Protein AF-A0AAN7NXA0-F1 (afdb_monomer_lite)

Secondary structure (DSSP, 8-state):
-B-TTT--B--SS-EEE-TTT--EEEGGGB---SSS-----BHHHHHHHHHHHHHHHHHHHHHHHHHHHHHHHHHHSPPPPTT-EEEEEPPSTT--TT--SEEEEE----STT--------

Foldseek 3Di:
DAAPQPRHDPPDPAWDQQPPPRGIHHPVQWDDDDDDDDGTHGVVVVVVVVVVVVVVVVVVVVVVVVVVVVVVCPVPDDDDDQQDKDKDADDPVRDDPPDDRIAIAGRHDDDPPDDGDRDGD

pLDDT: mean 79.16, std 14.38, range [38.31, 97.38]

Radius of gyration: 30.5 Å; chains: 1; bounding box: 65×33×73 Å

Organism: NCBI:txid1421715

Structure (mmCIF, N/CA/C/O backbone):
data_AF-A0AAN7NXA0-F1
#
_entry.id   AF-A0AAN7NXA0-F1
#
loop_
_atom_site.group_PDB
_atom_site.id
_atom_site.type_symbol
_atom_site.label_atom_id
_atom_site.label_alt_id
_atom_site.label_comp_id
_atom_site.label_asym_id
_atom_site.label_entity_id
_atom_site.label_seq_id
_atom_site.pdbx_PDB_ins_code
_atom_site.Cartn_x
_atom_site.Cartn_y
_atom_site.Cartn_z
_atom_site.occupancy
_atom_site.B_iso_or_equiv
_atom_site.auth_seq_id
_atom_site.auth_comp_id
_atom_site.auth_asym_id
_atom_site.auth_atom_id
_atom_site.pdbx_PDB_model_num
ATOM 1 N N . MET A 1 1 ? 17.727 -9.911 -35.225 1.00 72.75 1 MET A N 1
ATOM 2 C CA . MET A 1 1 ? 17.960 -9.173 -33.964 1.00 72.75 1 MET A CA 1
ATOM 3 C C . MET A 1 1 ? 16.629 -8.542 -33.560 1.00 72.75 1 MET A C 1
ATOM 5 O O . MET A 1 1 ? 15.888 -8.188 -34.471 1.00 72.75 1 MET A O 1
ATOM 9 N N . TYR A 1 2 ? 16.278 -8.491 -32.272 1.00 82.44 2 TYR A N 1
ATOM 10 C CA . TYR A 1 2 ? 14.979 -7.980 -31.791 1.00 82.44 2 TYR A CA 1
ATOM 11 C C . TYR A 1 2 ? 15.182 -6.747 -30.908 1.00 82.44 2 TYR A C 1
ATOM 13 O O . TYR A 1 2 ? 16.177 -6.684 -30.186 1.00 82.44 2 TYR A O 1
ATOM 21 N N . CYS A 1 3 ? 14.252 -5.795 -30.961 1.00 84.06 3 CYS A N 1
ATOM 22 C CA . CYS A 1 3 ? 14.276 -4.593 -30.131 1.00 84.06 3 CYS A CA 1
ATOM 23 C C . CYS A 1 3 ? 13.825 -4.914 -28.698 1.00 84.06 3 CYS A C 1
ATOM 25 O O . CYS A 1 3 ? 12.778 -5.525 -28.489 1.00 84.06 3 CYS A O 1
ATOM 27 N N . CYS A 1 4 ? 14.575 -4.472 -27.684 1.00 82.62 4 CYS A N 1
ATOM 28 C CA . CYS A 1 4 ? 14.264 -4.801 -26.286 1.00 82.62 4 CYS A CA 1
ATOM 29 C C . CYS A 1 4 ? 13.027 -4.083 -25.716 1.00 82.62 4 CYS A C 1
ATOM 31 O O . CYS A 1 4 ? 12.588 -4.412 -24.618 1.00 82.62 4 CYS A O 1
ATOM 33 N N . ALA A 1 5 ? 12.514 -3.061 -26.403 1.00 81.88 5 ALA A N 1
ATOM 34 C CA . ALA A 1 5 ? 11.400 -2.246 -25.928 1.00 81.88 5 ALA A CA 1
ATOM 35 C C . ALA A 1 5 ? 10.048 -2.700 -26.500 1.00 81.88 5 ALA A C 1
ATOM 37 O O . ALA A 1 5 ? 9.076 -2.769 -25.752 1.00 81.88 5 ALA A O 1
ATOM 38 N N . CYS A 1 6 ? 9.988 -3.035 -27.793 1.00 84.12 6 CYS A N 1
ATOM 39 C CA . CYS A 1 6 ? 8.768 -3.502 -28.466 1.00 84.12 6 CYS A CA 1
ATOM 40 C C . CYS A 1 6 ? 8.751 -5.013 -28.747 1.00 84.12 6 CYS A C 1
ATOM 42 O O . CYS A 1 6 ? 7.697 -5.557 -29.041 1.00 84.12 6 CYS A O 1
ATOM 44 N N . SER A 1 7 ? 9.880 -5.716 -28.593 1.00 83.88 7 SER A N 1
ATOM 45 C CA . SER A 1 7 ? 10.034 -7.142 -28.940 1.00 83.88 7 SER A CA 1
ATOM 46 C C . SER A 1 7 ? 9.836 -7.472 -30.427 1.00 83.88 7 SER A C 1
ATOM 48 O O . SER A 1 7 ? 9.737 -8.647 -30.783 1.00 83.88 7 SER A O 1
ATOM 50 N N . ASP A 1 8 ? 9.847 -6.467 -31.305 1.00 84.44 8 ASP A N 1
ATOM 51 C CA . ASP A 1 8 ? 9.740 -6.650 -32.752 1.00 84.44 8 ASP A CA 1
ATOM 52 C C . ASP A 1 8 ? 11.096 -6.960 -33.399 1.00 84.44 8 ASP A C 1
ATOM 54 O O . ASP A 1 8 ? 12.168 -6.682 -32.842 1.00 84.44 8 ASP A O 1
ATOM 58 N N . LYS A 1 9 ? 11.062 -7.582 -34.587 1.00 83.06 9 LYS A N 1
ATOM 59 C CA . LYS A 1 9 ? 12.271 -7.784 -35.398 1.00 83.06 9 LYS A CA 1
ATOM 60 C C . LYS A 1 9 ? 12.795 -6.422 -35.840 1.00 83.06 9 LYS A C 1
AT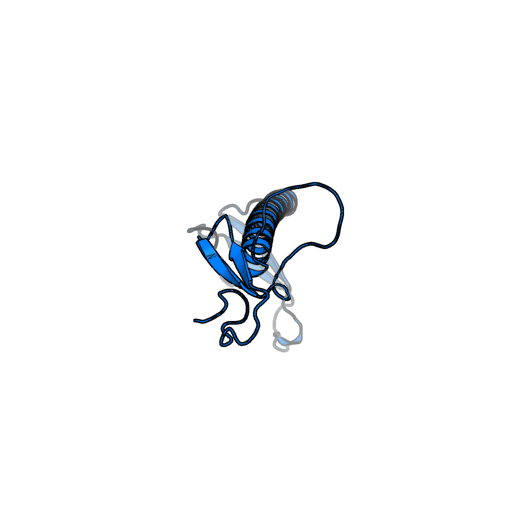OM 62 O O . LYS A 1 9 ? 12.055 -5.638 -36.415 1.00 83.06 9 LYS A O 1
ATOM 67 N N . ILE A 1 10 ? 14.091 -6.200 -35.652 1.00 77.81 10 ILE A N 1
ATOM 68 C CA . ILE A 1 10 ? 14.778 -5.011 -36.155 1.00 77.81 10 ILE A CA 1
ATOM 69 C C . ILE A 1 10 ? 14.819 -5.109 -37.684 1.00 77.81 10 ILE A C 1
ATOM 71 O O . ILE A 1 10 ? 15.537 -5.953 -38.228 1.00 77.81 10 ILE A O 1
ATOM 75 N N . THR A 1 11 ? 14.010 -4.291 -38.357 1.00 70.81 11 THR A N 1
ATOM 76 C CA . THR A 1 11 ? 13.913 -4.223 -39.825 1.00 70.81 11 THR A CA 1
ATOM 77 C C . THR A 1 11 ? 14.610 -3.000 -40.416 1.00 70.81 11 THR A C 1
ATOM 79 O O . THR A 1 11 ? 15.018 -3.058 -41.572 1.00 70.81 11 THR A O 1
ATOM 82 N N . ASP A 1 12 ? 14.797 -1.933 -39.629 1.00 60.91 12 ASP A N 1
ATOM 83 C CA . ASP A 1 12 ? 15.276 -0.631 -40.102 1.00 60.91 12 ASP A CA 1
ATOM 84 C C . ASP A 1 12 ? 16.667 -0.262 -39.565 1.00 60.91 12 ASP A C 1
ATOM 86 O O . ASP A 1 12 ? 17.037 -0.562 -38.433 1.00 60.91 12 ASP A O 1
ATOM 90 N N . THR A 1 13 ? 17.432 0.477 -40.372 1.00 67.69 13 THR A N 1
ATOM 91 C CA . THR A 1 13 ? 18.814 0.934 -40.116 1.00 67.69 13 THR A CA 1
ATOM 92 C C . THR A 1 13 ? 18.959 1.928 -38.952 1.00 67.69 13 THR A C 1
ATOM 94 O O . THR A 1 13 ? 20.068 2.368 -38.653 1.00 67.69 13 THR A O 1
ATOM 97 N N . SER A 1 14 ? 17.864 2.314 -38.290 1.00 75.31 14 SER A N 1
ATOM 98 C CA . SER A 1 14 ? 17.847 3.328 -37.228 1.00 75.31 14 SER A CA 1
ATOM 99 C C . SER A 1 14 ? 17.691 2.700 -35.840 1.00 75.31 14 SER A C 1
ATOM 101 O O . SER A 1 14 ? 16.681 2.851 -35.156 1.00 75.31 14 SER A O 1
ATOM 103 N N . THR A 1 15 ? 18.735 2.000 -35.399 1.00 82.25 15 THR A N 1
ATOM 104 C CA . THR A 1 15 ? 18.832 1.440 -34.042 1.00 82.25 15 THR A CA 1
ATOM 105 C C . THR A 1 15 ? 19.859 2.177 -33.195 1.00 82.25 15 THR A C 1
ATOM 107 O O . THR A 1 15 ? 20.835 2.721 -33.711 1.00 82.25 15 THR A O 1
ATOM 110 N N . PHE A 1 16 ? 19.691 2.140 -31.879 1.00 85.00 16 PHE A N 1
ATOM 111 C CA . PHE A 1 16 ? 20.712 2.541 -30.918 1.00 85.00 16 PHE A CA 1
ATOM 112 C C . PHE A 1 16 ? 20.872 1.480 -29.827 1.00 85.00 16 PHE A C 1
ATOM 114 O O . PHE A 1 16 ? 19.999 0.641 -29.611 1.00 85.00 16 PHE A O 1
ATOM 121 N N . THR A 1 17 ? 21.999 1.515 -29.127 1.00 85.50 17 THR A N 1
ATOM 122 C CA . THR A 1 17 ? 22.242 0.690 -27.943 1.00 85.50 17 THR A CA 1
ATOM 123 C C . THR A 1 17 ? 21.881 1.476 -26.696 1.00 85.50 17 THR A C 1
ATOM 125 O O . THR A 1 17 ? 22.374 2.587 -26.505 1.00 85.50 17 THR A O 1
ATOM 128 N N . CYS A 1 18 ? 21.026 0.912 -25.847 1.00 84.69 18 CYS A N 1
ATOM 129 C CA . CYS A 1 18 ? 20.732 1.504 -24.549 1.00 84.69 18 CYS A CA 1
ATOM 130 C C . CYS A 1 18 ? 21.973 1.434 -23.653 1.00 84.69 18 CYS A C 1
ATOM 132 O O . CYS A 1 18 ? 22.490 0.345 -23.421 1.00 84.69 18 CYS A O 1
ATOM 134 N N . GLU A 1 19 ? 22.400 2.562 -23.093 1.00 84.88 19 GLU A N 1
ATOM 135 C CA . GLU A 1 19 ? 23.605 2.645 -22.248 1.00 84.88 19 GLU A CA 1
ATOM 136 C C . GLU A 1 19 ? 23.469 1.943 -20.888 1.00 84.88 19 GLU A C 1
ATOM 138 O O . GLU A 1 19 ? 24.454 1.755 -20.182 1.00 84.88 19 GLU A O 1
ATOM 143 N N . ILE A 1 20 ? 22.250 1.550 -20.505 1.00 84.12 20 ILE A N 1
ATOM 144 C CA . ILE A 1 20 ? 21.981 0.955 -19.190 1.00 84.12 20 ILE A CA 1
ATOM 145 C C . ILE A 1 20 ? 21.764 -0.553 -19.281 1.00 84.12 20 ILE A C 1
ATOM 147 O O . ILE A 1 20 ? 22.304 -1.307 -18.475 1.00 84.12 20 ILE A O 1
ATOM 151 N N . CYS A 1 21 ? 20.965 -1.011 -20.247 1.00 85.06 21 CYS A N 1
ATOM 152 C CA . CYS A 1 21 ? 20.697 -2.439 -20.421 1.00 85.06 21 CYS A CA 1
ATOM 153 C C . CYS A 1 21 ? 21.544 -3.095 -21.520 1.00 85.06 21 CYS A C 1
ATOM 155 O O . CYS A 1 21 ? 21.379 -4.288 -21.756 1.00 85.06 21 CYS A O 1
ATOM 157 N N . ASN A 1 22 ? 22.420 -2.339 -22.199 1.00 86.69 22 ASN A N 1
ATOM 158 C CA . ASN A 1 22 ? 23.253 -2.785 -23.325 1.00 86.69 22 ASN A CA 1
ATOM 159 C C . ASN A 1 22 ? 22.482 -3.498 -24.450 1.00 86.69 22 ASN A C 1
ATOM 161 O O . ASN A 1 22 ? 23.064 -4.222 -25.257 1.00 86.69 22 ASN A O 1
ATOM 165 N N . ALA A 1 23 ? 21.168 -3.295 -24.520 1.00 84.75 23 ALA A N 1
ATOM 166 C CA . ALA A 1 23 ? 20.310 -3.925 -25.505 1.00 84.75 23 ALA A CA 1
ATOM 167 C C . ALA A 1 23 ? 20.113 -3.019 -26.723 1.00 84.75 23 ALA A C 1
ATOM 169 O O . ALA A 1 23 ? 20.170 -1.789 -26.621 1.00 84.75 23 ALA A O 1
ATOM 170 N N . THR A 1 24 ? 19.864 -3.636 -27.874 1.00 86.62 24 THR A N 1
ATOM 171 C CA . THR A 1 24 ? 19.508 -2.935 -29.106 1.00 86.62 24 THR A CA 1
ATOM 172 C C . THR A 1 24 ? 18.053 -2.479 -29.072 1.00 86.62 24 THR A C 1
ATOM 174 O O . THR A 1 24 ? 17.147 -3.218 -28.679 1.00 86.62 24 THR A O 1
ATOM 177 N N . VAL A 1 25 ? 17.846 -1.226 -29.466 1.00 86.19 25 VAL A N 1
ATOM 178 C CA . VAL A 1 25 ? 16.569 -0.520 -29.387 1.00 86.19 25 VAL A CA 1
ATOM 179 C C . VAL A 1 25 ? 16.335 0.212 -30.698 1.00 86.19 25 VAL A C 1
ATOM 181 O O . VAL A 1 25 ? 17.241 0.866 -31.218 1.00 86.19 25 VAL A O 1
ATOM 184 N N . ASP A 1 26 ? 15.113 0.156 -31.206 1.00 86.12 26 ASP A N 1
ATOM 185 C CA . ASP A 1 26 ? 14.716 0.975 -32.346 1.00 86.12 26 ASP A CA 1
ATOM 186 C C . ASP A 1 26 ? 14.611 2.449 -31.943 1.00 86.12 26 ASP A C 1
ATOM 188 O O . ASP A 1 26 ? 14.184 2.781 -30.834 1.00 86.12 26 ASP A O 1
ATOM 192 N N . LEU A 1 27 ? 14.953 3.365 -32.853 1.00 79.94 27 LEU A N 1
ATOM 193 C CA . LEU A 1 27 ? 14.926 4.804 -32.576 1.00 79.94 27 LEU A CA 1
ATOM 194 C C . LEU A 1 27 ? 13.527 5.302 -32.168 1.00 79.94 27 LEU A C 1
ATOM 196 O O . LEU A 1 27 ? 13.418 6.173 -31.307 1.00 79.94 27 LEU A O 1
ATOM 200 N N . HIS A 1 28 ? 12.459 4.708 -32.715 1.00 81.75 28 HIS A N 1
ATOM 201 C CA . HIS A 1 28 ? 11.072 5.025 -32.346 1.00 81.75 28 HIS A CA 1
ATOM 202 C C . HIS A 1 28 ? 10.709 4.584 -30.912 1.00 81.75 28 HIS A C 1
ATOM 204 O O . HIS A 1 28 ? 9.768 5.107 -30.321 1.00 81.75 28 HIS A O 1
ATOM 210 N N . CYS A 1 29 ? 11.472 3.652 -30.334 1.00 80.06 29 CYS A N 1
ATOM 211 C CA . CYS A 1 29 ? 11.363 3.207 -28.945 1.00 80.06 29 CYS A CA 1
ATOM 212 C C . CYS A 1 29 ? 12.253 4.022 -27.982 1.00 80.06 29 CYS A C 1
ATOM 214 O O . CYS A 1 29 ? 12.401 3.667 -26.806 1.00 80.06 29 CYS A O 1
ATOM 216 N N . SER A 1 30 ? 12.857 5.114 -28.462 1.00 76.62 30 SER A N 1
ATOM 217 C CA . SER A 1 30 ? 13.585 6.066 -27.627 1.00 76.62 30 SER A CA 1
ATOM 218 C C . SER A 1 30 ? 12.628 6.875 -26.755 1.00 76.62 30 SER A C 1
ATOM 220 O O . SER A 1 30 ? 11.642 7.441 -27.226 1.00 76.62 30 SER A O 1
ATOM 222 N N . SER A 1 31 ? 12.945 6.983 -25.469 1.00 67.31 31 SER A N 1
ATOM 223 C CA . SER A 1 31 ? 12.248 7.889 -24.557 1.00 67.31 31 SER A CA 1
ATOM 224 C C . SER A 1 31 ? 13.003 9.217 -24.441 1.00 67.31 31 SER A C 1
ATOM 226 O O . SER A 1 31 ? 13.786 9.390 -23.512 1.00 67.31 31 SER A O 1
ATOM 228 N N . GLY A 1 32 ? 12.760 10.162 -25.361 1.00 57.34 32 GLY A N 1
ATOM 229 C CA . GLY A 1 32 ? 13.215 11.552 -25.207 1.00 57.34 32 GLY A CA 1
ATOM 230 C C . GLY A 1 32 ? 13.172 12.411 -26.476 1.00 57.34 32 GLY A C 1
ATOM 231 O O . GLY A 1 32 ? 13.954 12.201 -27.397 1.00 57.34 32 GLY A O 1
ATOM 232 N N . SER A 1 33 ? 12.313 13.436 -26.479 1.00 50.00 33 SER A N 1
ATOM 233 C CA . SER A 1 33 ? 12.409 14.608 -27.356 1.00 50.00 33 SER A CA 1
ATOM 234 C C . SER A 1 33 ? 12.926 15.813 -26.559 1.00 50.00 33 SER A C 1
ATOM 236 O O . SER A 1 33 ? 12.265 16.258 -25.625 1.00 50.00 33 SER A O 1
ATOM 238 N N . SER A 1 34 ? 14.066 16.348 -27.000 1.00 50.03 34 SER A N 1
ATOM 239 C CA . SER A 1 34 ? 14.574 17.715 -26.800 1.00 50.03 34 SER A CA 1
ATOM 240 C C . SER A 1 34 ? 15.028 18.187 -25.403 1.00 50.03 34 SER A C 1
ATOM 242 O O . SER A 1 34 ? 14.274 18.259 -24.440 1.00 50.03 34 SER A O 1
ATOM 244 N N . SER A 1 35 ? 16.260 18.718 -25.419 1.00 49.94 35 SER A N 1
ATOM 245 C CA . SER A 1 35 ? 16.951 19.607 -24.466 1.00 49.94 35 SER A CA 1
ATOM 246 C C . SER A 1 35 ? 17.765 18.974 -23.312 1.00 49.94 35 SER A C 1
ATOM 248 O O . SER A 1 35 ? 17.292 18.832 -22.191 1.00 49.94 35 SER A O 1
ATOM 250 N N . LYS A 1 36 ? 19.068 18.784 -23.610 1.00 50.06 36 LYS A N 1
ATOM 251 C CA . LYS A 1 36 ? 20.247 18.502 -22.743 1.00 50.06 36 LYS A CA 1
ATOM 252 C C . LYS A 1 36 ? 20.617 17.011 -22.530 1.00 50.06 36 LYS A C 1
ATOM 254 O O . LYS A 1 36 ? 19.738 16.163 -22.596 1.00 50.06 36 LYS A O 1
ATOM 259 N N . PRO A 1 37 ? 21.929 16.688 -22.438 1.00 51.78 37 PRO A N 1
ATOM 260 C CA . PRO A 1 37 ? 22.556 15.751 -23.378 1.00 51.78 37 PRO A CA 1
ATOM 261 C C . PRO A 1 37 ? 22.828 14.328 -22.845 1.00 51.78 37 PRO A C 1
ATOM 263 O O . PRO A 1 37 ? 22.906 14.087 -21.647 1.00 51.78 37 PRO A O 1
ATOM 266 N N . GLU A 1 38 ? 23.054 13.440 -23.819 1.00 59.34 38 GLU A N 1
ATOM 267 C CA . GLU A 1 38 ? 24.071 12.369 -23.852 1.00 59.34 38 GLU A CA 1
ATOM 268 C C . GLU A 1 38 ? 23.801 10.938 -23.384 1.00 59.34 38 GLU A C 1
ATOM 270 O O . GLU A 1 38 ? 24.590 10.095 -23.786 1.00 59.34 38 GLU A O 1
ATOM 275 N N . VAL A 1 39 ? 22.698 10.598 -22.707 1.00 68.06 39 VAL A N 1
ATOM 276 C CA . VAL A 1 39 ? 22.424 9.178 -22.377 1.00 68.06 39 VAL A CA 1
ATOM 277 C C . VAL A 1 39 ? 21.240 8.643 -23.178 1.00 68.06 39 VAL A C 1
ATOM 279 O O . VAL A 1 39 ? 20.087 9.018 -22.941 1.00 68.06 39 VAL A O 1
ATOM 282 N N . ARG A 1 40 ? 21.500 7.737 -24.127 1.00 76.88 40 ARG A N 1
ATOM 283 C CA . ARG A 1 40 ? 20.440 7.049 -24.879 1.00 76.88 40 ARG A CA 1
ATOM 284 C C . ARG A 1 40 ? 19.883 5.884 -24.061 1.00 76.88 40 ARG A C 1
ATOM 286 O O . ARG A 1 40 ? 20.500 4.828 -23.941 1.00 76.88 40 ARG A O 1
ATOM 293 N N . VAL A 1 41 ? 18.677 6.062 -23.523 1.00 82.06 41 VAL A N 1
ATOM 294 C CA . VAL A 1 41 ? 17.993 5.072 -22.676 1.00 82.06 41 VAL A CA 1
ATOM 295 C C . VAL A 1 41 ? 16.706 4.580 -23.338 1.00 82.06 41 VAL A C 1
ATOM 297 O O . VAL A 1 41 ? 15.941 5.368 -23.897 1.00 82.06 41 VAL A O 1
ATOM 300 N N . CYS A 1 42 ? 16.438 3.275 -23.252 1.00 85.00 42 CYS A N 1
ATOM 301 C CA . CYS A 1 42 ? 15.214 2.680 -23.785 1.00 85.00 42 CYS A CA 1
ATOM 302 C C . CYS A 1 42 ? 13.963 3.065 -22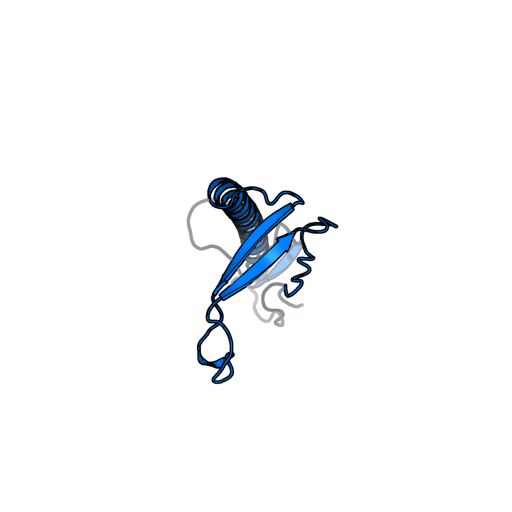.974 1.00 85.00 42 CYS A C 1
ATOM 304 O O . CYS A 1 42 ? 14.008 3.231 -21.749 1.00 85.00 42 CYS A O 1
ATOM 306 N N . SER A 1 43 ? 12.815 3.131 -23.654 1.00 84.75 43 SER A N 1
ATOM 307 C CA . SER A 1 43 ? 11.507 3.391 -23.032 1.00 84.75 43 SER A CA 1
ATOM 308 C C . SER A 1 43 ? 11.128 2.371 -21.953 1.00 84.75 43 SER A C 1
ATOM 310 O O . SER A 1 43 ? 10.471 2.715 -20.968 1.00 84.75 43 SER A O 1
ATOM 312 N N . PHE A 1 44 ? 11.580 1.124 -22.096 1.00 84.69 44 PHE A N 1
ATOM 313 C CA . PHE A 1 44 ? 11.348 0.067 -21.117 1.00 84.69 44 PHE A CA 1
ATOM 314 C C . PHE A 1 44 ? 11.974 0.404 -19.757 1.00 84.69 44 PHE A C 1
ATOM 316 O O . PHE A 1 44 ? 11.282 0.415 -18.740 1.00 84.69 44 PHE A O 1
ATOM 323 N N . TYR A 1 45 ? 13.258 0.772 -19.741 1.00 84.69 45 TYR A N 1
ATOM 324 C CA . TYR A 1 45 ? 13.971 1.109 -18.508 1.00 84.69 45 TYR A CA 1
ATOM 325 C C . TYR A 1 45 ? 13.408 2.370 -17.842 1.00 84.69 45 TYR A C 1
ATOM 327 O O . TYR A 1 45 ? 13.242 2.424 -16.620 1.00 84.69 45 TYR A O 1
ATOM 335 N N . THR A 1 46 ? 13.059 3.392 -18.631 1.00 85.81 46 THR A N 1
ATOM 336 C CA . THR A 1 46 ? 12.451 4.611 -18.075 1.00 85.81 46 THR A CA 1
ATOM 337 C C . THR A 1 46 ? 11.085 4.329 -17.453 1.00 85.81 46 THR A C 1
ATOM 339 O O . THR A 1 46 ? 10.778 4.844 -16.374 1.00 85.81 46 THR A O 1
ATOM 342 N N . THR A 1 47 ? 10.284 3.470 -18.083 1.00 87.62 47 THR A N 1
ATOM 343 C CA . THR A 1 47 ? 8.982 3.036 -17.562 1.00 87.62 47 THR A CA 1
ATOM 344 C C . THR A 1 47 ? 9.139 2.210 -16.290 1.00 87.62 47 THR A C 1
ATOM 346 O O . THR A 1 47 ? 8.466 2.481 -15.295 1.00 87.62 47 THR A O 1
ATOM 349 N N . GLU A 1 48 ? 10.066 1.253 -16.272 1.00 87.94 48 GLU A N 1
ATOM 350 C CA . GLU A 1 48 ? 10.338 0.417 -15.102 1.00 87.94 48 GLU A CA 1
ATOM 351 C C . GLU A 1 48 ? 10.736 1.261 -13.882 1.00 87.94 48 GLU A C 1
ATOM 353 O O . GLU A 1 48 ? 10.216 1.060 -12.780 1.00 87.94 48 GLU A O 1
ATOM 358 N N . ASN A 1 49 ? 11.596 2.263 -14.075 1.00 89.38 49 ASN A N 1
ATOM 359 C CA . ASN A 1 49 ? 11.996 3.168 -13.001 1.00 89.38 49 ASN A CA 1
ATOM 360 C C . ASN A 1 49 ? 10.850 4.051 -12.504 1.00 89.38 49 ASN A C 1
ATOM 362 O O . ASN A 1 49 ? 10.703 4.220 -11.292 1.00 89.38 49 ASN A O 1
ATOM 366 N N . LYS A 1 50 ? 9.999 4.561 -13.403 1.00 92.25 50 LYS A N 1
ATOM 367 C CA . LYS A 1 50 ? 8.777 5.280 -13.005 1.00 92.25 50 LYS A CA 1
ATOM 368 C C . LYS A 1 50 ? 7.870 4.389 -12.155 1.00 92.25 50 LYS A C 1
ATOM 370 O O . LYS A 1 50 ? 7.405 4.817 -11.103 1.00 92.25 50 LYS A O 1
ATOM 375 N N . ILE A 1 51 ? 7.678 3.130 -12.555 1.00 94.44 51 ILE A N 1
ATOM 376 C CA . ILE A 1 51 ? 6.880 2.159 -11.795 1.00 94.44 51 ILE A CA 1
ATOM 377 C C . ILE A 1 51 ? 7.499 1.906 -10.415 1.00 94.44 51 ILE A C 1
ATOM 379 O O . ILE A 1 51 ? 6.783 1.915 -9.413 1.00 94.44 51 ILE A O 1
ATOM 383 N N . LYS A 1 52 ? 8.817 1.690 -10.334 1.00 95.69 52 LYS A N 1
ATOM 384 C CA . LYS A 1 52 ? 9.525 1.482 -9.059 1.00 95.69 52 LYS A CA 1
ATOM 385 C C . LYS A 1 52 ? 9.357 2.679 -8.121 1.00 95.69 52 LYS A C 1
ATOM 387 O O . LYS A 1 52 ? 9.023 2.483 -6.951 1.00 95.69 52 LYS A O 1
ATOM 392 N N . TYR A 1 53 ? 9.521 3.894 -8.637 1.00 95.75 53 TYR A N 1
ATOM 393 C CA . TYR A 1 53 ? 9.335 5.128 -7.877 1.00 95.75 53 TYR A CA 1
ATOM 394 C C . TYR A 1 53 ? 7.901 5.263 -7.341 1.00 95.75 53 TYR A C 1
ATOM 396 O O . TYR A 1 53 ? 7.698 5.430 -6.136 1.00 95.75 53 TYR A O 1
ATOM 404 N N . GLU A 1 54 ? 6.892 5.104 -8.202 1.00 96.69 54 GLU A N 1
ATOM 405 C CA . GLU A 1 54 ? 5.488 5.217 -7.792 1.00 96.69 54 GLU A CA 1
ATOM 406 C C . GLU A 1 54 ? 5.073 4.112 -6.809 1.00 96.69 54 GLU A C 1
ATOM 408 O O . GLU A 1 54 ? 4.321 4.368 -5.867 1.00 96.69 54 GLU A O 1
ATOM 413 N N . ARG A 1 55 ? 5.616 2.893 -6.941 1.00 97.06 55 ARG A N 1
ATOM 414 C CA . ARG A 1 55 ? 5.408 1.812 -5.961 1.00 97.06 55 ARG A CA 1
ATOM 415 C C . ARG A 1 55 ? 5.946 2.184 -4.579 1.00 97.06 55 ARG A C 1
ATOM 417 O O . ARG A 1 55 ? 5.236 2.003 -3.589 1.00 97.06 55 ARG A O 1
ATOM 424 N N . GLN A 1 56 ? 7.162 2.729 -4.495 1.00 97.06 56 GLN A N 1
ATOM 425 C CA . GLN A 1 56 ? 7.745 3.172 -3.220 1.00 97.06 56 GLN A CA 1
ATOM 426 C C . GLN A 1 56 ? 6.933 4.310 -2.591 1.00 97.06 56 GLN A C 1
ATOM 428 O O . GLN A 1 56 ? 6.621 4.277 -1.396 1.00 97.06 56 GLN A O 1
ATOM 433 N N . LYS A 1 57 ? 6.525 5.285 -3.407 1.00 97.19 57 LYS A N 1
ATOM 434 C CA . LYS A 1 57 ? 5.681 6.401 -2.977 1.00 97.19 57 LYS A CA 1
ATOM 435 C C . LYS A 1 57 ? 4.329 5.913 -2.454 1.00 97.19 57 LYS A C 1
ATOM 437 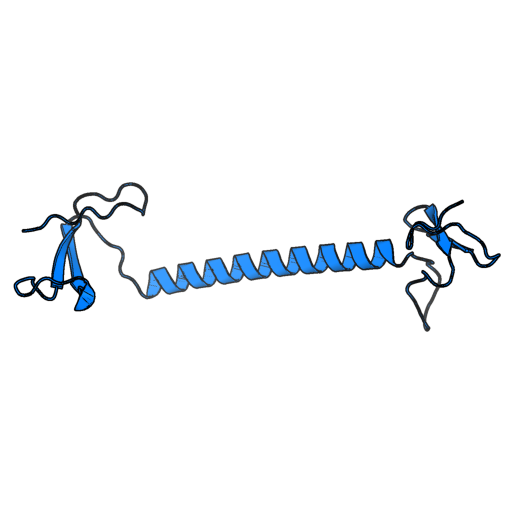O O . LYS A 1 57 ? 3.945 6.273 -1.341 1.00 97.19 57 LYS A O 1
ATOM 442 N N . SER A 1 58 ? 3.657 5.029 -3.191 1.00 96.56 58 SER A N 1
ATOM 443 C CA . SER A 1 58 ? 2.389 4.416 -2.781 1.00 96.56 58 SER A CA 1
ATOM 444 C C . SER A 1 58 ? 2.519 3.651 -1.462 1.00 96.56 58 SER A C 1
ATOM 446 O O . SER A 1 58 ? 1.721 3.869 -0.549 1.00 96.56 58 SER A O 1
ATOM 448 N N . TYR A 1 59 ? 3.567 2.836 -1.303 1.00 97.38 59 TYR A N 1
ATOM 449 C CA . TYR A 1 59 ? 3.835 2.117 -0.055 1.00 97.38 59 TYR A CA 1
ATOM 450 C C . TYR A 1 59 ? 3.979 3.069 1.141 1.00 97.38 59 TYR A C 1
ATOM 452 O O . TYR A 1 59 ? 3.336 2.879 2.178 1.00 97.38 59 TYR A O 1
ATOM 460 N N . SER A 1 60 ? 4.771 4.135 0.991 1.00 96.56 60 SER A N 1
ATOM 461 C CA . SER A 1 60 ? 4.941 5.138 2.048 1.00 96.56 60 SER A CA 1
ATOM 462 C C . SER A 1 60 ? 3.620 5.842 2.401 1.00 96.56 60 SER A C 1
ATOM 464 O O . SER A 1 60 ? 3.309 6.026 3.579 1.00 96.56 60 SER A O 1
ATOM 466 N N . GLY A 1 61 ? 2.797 6.156 1.394 1.00 97.06 61 GLY A N 1
ATOM 467 C CA . GLY A 1 61 ? 1.478 6.759 1.572 1.00 97.06 61 GLY A CA 1
ATOM 468 C C . GLY A 1 61 ? 0.522 5.851 2.340 1.00 97.06 61 GLY A C 1
ATOM 469 O O . GLY A 1 61 ? -0.088 6.285 3.316 1.00 97.06 61 GLY A O 1
ATOM 470 N N . GLN A 1 62 ? 0.444 4.573 1.965 1.00 96.12 62 GLN A N 1
ATOM 471 C CA . GLN A 1 62 ? -0.388 3.580 2.650 1.00 96.12 62 GLN A CA 1
ATOM 472 C C . GLN A 1 62 ? 0.043 3.382 4.107 1.00 96.12 62 GLN A C 1
ATOM 474 O O . GLN A 1 62 ? -0.802 3.374 5.005 1.00 96.12 62 GLN A O 1
ATOM 479 N N . LYS A 1 63 ? 1.356 3.303 4.368 1.00 96.88 63 LYS A N 1
ATOM 480 C CA . LYS A 1 63 ? 1.902 3.207 5.729 1.00 96.88 63 LYS A CA 1
ATOM 481 C C . LYS A 1 63 ? 1.497 4.413 6.582 1.00 96.88 63 LYS A C 1
ATOM 483 O O . LYS A 1 63 ? 1.043 4.245 7.714 1.00 96.88 63 LYS A O 1
ATOM 488 N N . ASN A 1 64 ? 1.604 5.619 6.029 1.00 95.44 64 ASN A N 1
ATOM 489 C CA . ASN A 1 64 ? 1.215 6.849 6.716 1.00 95.44 64 ASN A CA 1
ATOM 490 C C . ASN A 1 64 ? -0.295 6.912 6.982 1.00 95.44 64 ASN A C 1
ATOM 492 O O . ASN A 1 64 ? -0.708 7.279 8.082 1.00 95.44 64 ASN A O 1
ATOM 496 N N . SER A 1 65 ? -1.123 6.522 6.013 1.00 94.56 65 SER A N 1
ATOM 497 C CA . SER A 1 65 ? -2.579 6.461 6.179 1.00 94.56 65 SER A CA 1
ATOM 498 C C . SER A 1 65 ? -2.988 5.449 7.251 1.00 94.56 65 SER A C 1
ATOM 500 O O . SER A 1 65 ? -3.779 5.785 8.128 1.00 94.56 65 SER A O 1
ATOM 502 N N . SER A 1 66 ? -2.390 4.254 7.259 1.00 93.31 66 SER A N 1
ATOM 503 C CA . SER A 1 66 ? -2.620 3.235 8.295 1.00 93.31 66 SER A CA 1
ATOM 504 C C . SER A 1 66 ? -2.256 3.737 9.699 1.00 93.31 66 SER A C 1
ATOM 506 O O . SER A 1 66 ? -3.023 3.572 10.655 1.00 93.31 66 SER A O 1
ATOM 508 N N . LYS A 1 67 ? -1.129 4.452 9.821 1.00 94.12 67 LYS A N 1
ATOM 509 C CA . LYS A 1 67 ? -0.736 5.094 11.080 1.00 94.12 67 LYS A CA 1
ATOM 510 C C . LYS A 1 67 ? -1.783 6.116 11.536 1.00 94.12 67 LYS A C 1
ATOM 512 O O . LYS A 1 67 ? -2.245 6.044 12.672 1.00 94.12 67 LYS A O 1
ATOM 517 N N . LYS A 1 68 ? -2.226 7.004 10.637 1.00 93.56 68 LYS A N 1
ATOM 518 C CA . LYS A 1 68 ? -3.271 8.003 10.927 1.00 93.56 68 LYS A CA 1
ATOM 519 C C . LYS A 1 68 ? -4.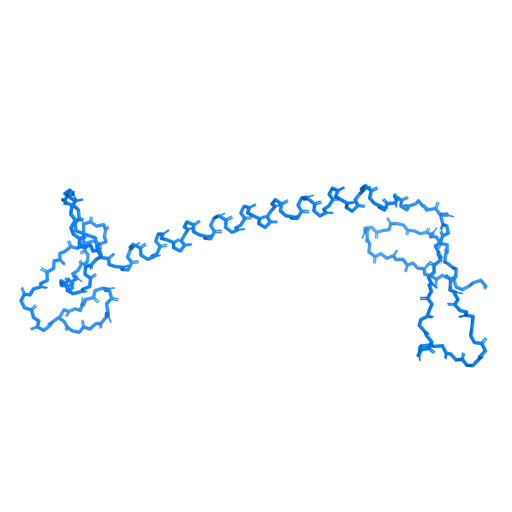597 7.360 11.334 1.00 93.56 68 LYS A C 1
ATOM 521 O O . LYS A 1 68 ? -5.255 7.858 12.247 1.00 93.56 68 LYS A O 1
ATOM 526 N N . MET A 1 69 ? -4.989 6.259 10.690 1.00 91.69 69 MET A N 1
ATOM 527 C CA . MET A 1 69 ? -6.189 5.502 11.057 1.00 91.69 69 MET A CA 1
ATOM 528 C C . MET A 1 69 ? -6.078 4.939 12.472 1.00 91.69 69 MET A C 1
ATOM 530 O O . MET A 1 69 ? -7.004 5.104 13.259 1.00 91.69 69 MET A O 1
ATOM 534 N N . THR A 1 70 ? -4.936 4.345 12.818 1.00 87.50 70 THR A N 1
ATOM 535 C CA . THR A 1 70 ? -4.693 3.781 14.154 1.00 87.50 70 THR A CA 1
ATOM 536 C C . THR A 1 70 ? -4.692 4.869 15.229 1.00 87.50 70 THR A C 1
ATOM 538 O O . THR A 1 70 ? -5.389 4.748 16.231 1.00 87.50 70 THR A O 1
ATOM 541 N N . GLU A 1 71 ? -3.984 5.977 14.999 1.00 87.56 71 GLU A N 1
ATOM 542 C CA . GLU A 1 71 ? -3.963 7.126 15.912 1.00 87.56 71 GLU A CA 1
ATOM 543 C C . GLU A 1 71 ? -5.362 7.732 16.103 1.00 87.56 71 GLU A C 1
ATOM 545 O O . GLU A 1 71 ? -5.763 8.043 17.223 1.00 87.56 71 GLU A O 1
ATOM 550 N N . THR A 1 72 ? -6.129 7.877 15.019 1.00 88.88 72 THR A N 1
ATOM 551 C CA . THR A 1 72 ? -7.499 8.409 15.078 1.00 88.88 72 THR A CA 1
ATOM 552 C C . THR A 1 72 ? -8.439 7.444 15.795 1.00 88.88 72 THR A C 1
ATOM 554 O O . THR A 1 72 ? -9.253 7.877 16.607 1.00 88.88 72 THR A O 1
ATOM 557 N N . SER A 1 73 ? -8.319 6.144 15.523 1.00 84.12 73 SER A N 1
ATOM 558 C CA . SER A 1 73 ? -9.104 5.097 16.176 1.00 84.12 73 SER A CA 1
ATOM 559 C C . SER A 1 73 ? -8.845 5.086 17.681 1.00 84.12 73 SER A C 1
ATOM 561 O O . SER A 1 73 ? -9.791 5.155 18.458 1.00 84.12 73 SER A O 1
ATOM 563 N N . ASN A 1 74 ? -7.577 5.117 18.097 1.00 79.25 74 ASN A N 1
ATOM 564 C CA . ASN A 1 74 ? -7.195 5.139 19.510 1.00 79.25 74 ASN A CA 1
ATOM 565 C C . ASN A 1 74 ? -7.681 6.398 20.245 1.00 79.25 74 ASN A C 1
ATOM 567 O O . ASN A 1 74 ? -7.928 6.347 21.444 1.00 79.25 74 ASN A O 1
ATOM 571 N N . LYS A 1 75 ? -7.828 7.533 19.546 1.00 79.75 75 LYS A N 1
ATOM 572 C CA . LYS A 1 75 ? -8.407 8.760 20.123 1.00 79.75 75 LYS A CA 1
ATOM 573 C C . LYS A 1 75 ? -9.932 8.705 20.232 1.00 79.75 75 LYS A C 1
ATOM 575 O O . LYS A 1 75 ? -10.490 9.259 21.172 1.00 79.75 75 LYS A O 1
ATOM 580 N N . LYS A 1 76 ? -10.611 8.105 19.248 1.00 81.31 76 LYS A N 1
ATOM 581 C CA . LYS A 1 76 ? -12.082 8.078 19.174 1.00 81.31 76 LYS A CA 1
ATOM 582 C C . LYS A 1 76 ? -12.703 6.987 20.037 1.00 81.31 76 LYS A C 1
ATOM 584 O O . LYS A 1 76 ? -13.766 7.203 20.610 1.00 81.31 76 LYS A O 1
ATOM 589 N N . PHE A 1 77 ? -12.070 5.823 20.106 1.00 77.25 77 PHE A N 1
ATOM 590 C CA . PHE A 1 77 ? -12.590 4.678 20.836 1.00 77.25 77 PHE A CA 1
ATOM 591 C C . PHE A 1 77 ? -11.833 4.521 22.149 1.00 77.25 77 PHE A C 1
ATOM 593 O O . PHE A 1 77 ? -10.606 4.465 22.164 1.00 77.25 77 PHE A O 1
ATOM 600 N N . ARG A 1 78 ? -12.571 4.441 23.262 1.00 72.75 78 ARG A N 1
ATOM 601 C CA . ARG A 1 78 ? -11.976 4.081 24.553 1.00 72.75 78 ARG A CA 1
ATOM 602 C C . ARG A 1 78 ? -11.427 2.660 24.477 1.00 72.75 78 ARG A C 1
ATOM 604 O O . ARG A 1 78 ? -12.050 1.788 23.868 1.00 72.75 78 ARG A O 1
ATOM 611 N N . ALA A 1 79 ? -10.285 2.436 25.122 1.00 71.12 79 ALA A N 1
ATOM 612 C CA . ALA A 1 79 ? -9.780 1.091 25.339 1.00 71.12 79 ALA A CA 1
ATOM 613 C C . ALA A 1 79 ? -10.846 0.280 26.092 1.00 71.12 79 ALA A C 1
ATOM 615 O O . ALA A 1 79 ? -11.397 0.743 27.090 1.00 71.12 79 ALA A O 1
ATOM 616 N N . LEU A 1 80 ? -11.178 -0.898 25.567 1.00 73.94 80 LEU A N 1
ATOM 617 C CA . LEU A 1 80 ? -12.091 -1.819 26.231 1.00 73.94 80 LEU A CA 1
ATOM 618 C C . LEU A 1 80 ? -11.313 -2.561 27.313 1.00 73.94 80 LEU A C 1
ATOM 620 O O . LEU A 1 80 ? -10.291 -3.178 27.023 1.00 73.94 80 LEU A O 1
ATOM 624 N N . GLU A 1 81 ? -11.819 -2.520 28.539 1.00 78.62 81 GLU A N 1
ATOM 625 C CA . GLU A 1 81 ? -11.281 -3.283 29.664 1.00 78.62 81 GLU A CA 1
ATOM 626 C C . GLU A 1 81 ? -12.160 -4.504 29.948 1.00 78.62 81 GLU A C 1
ATOM 628 O O . GLU A 1 81 ? -13.374 -4.484 29.700 1.00 78.62 81 GLU A O 1
ATOM 633 N N . ILE A 1 82 ? -11.567 -5.567 30.499 1.00 78.75 82 ILE A N 1
ATOM 634 C CA . ILE A 1 82 ? -12.335 -6.714 31.000 1.00 78.75 82 ILE A CA 1
ATOM 635 C C . ILE A 1 82 ? -13.323 -6.203 32.055 1.00 78.75 82 ILE A C 1
ATOM 637 O O . ILE A 1 82 ? -12.963 -5.440 32.944 1.00 78.75 82 ILE A O 1
ATOM 641 N N . GLY A 1 83 ? -14.586 -6.605 31.941 1.00 76.62 83 GLY A N 1
ATOM 642 C CA . GLY A 1 83 ? -15.680 -6.132 32.786 1.00 76.62 83 GLY A CA 1
ATOM 643 C C . GLY A 1 83 ? -16.461 -4.944 32.221 1.00 76.62 83 GLY A C 1
ATOM 644 O O . GLY A 1 83 ? -17.556 -4.683 32.718 1.00 76.62 83 GLY A O 1
ATOM 645 N N . SER A 1 84 ? -15.973 -4.284 31.164 1.00 81.75 84 SER A N 1
ATOM 646 C CA . SER A 1 84 ? -16.713 -3.220 30.469 1.00 81.75 84 SER A CA 1
ATOM 647 C C . SER A 1 84 ? -18.000 -3.754 29.832 1.00 81.75 84 SER A C 1
ATOM 649 O O . SER A 1 84 ? -18.018 -4.865 29.295 1.00 81.75 84 SER A O 1
ATOM 651 N N . TYR A 1 85 ? -19.061 -2.943 29.842 1.00 82.31 85 TYR A N 1
ATOM 652 C CA . TYR A 1 85 ? -20.307 -3.234 29.129 1.00 82.31 85 TYR A CA 1
ATOM 653 C C . TYR A 1 85 ? -20.337 -2.529 27.773 1.00 82.31 85 TYR A C 1
ATOM 655 O O . TYR A 1 85 ? -19.943 -1.368 27.656 1.00 82.31 85 TYR A O 1
ATOM 663 N N . VAL A 1 86 ? -20.828 -3.227 26.753 1.00 81.19 86 VAL A N 1
ATOM 664 C CA . VAL A 1 86 ? -20.998 -2.705 25.395 1.00 81.19 86 VAL A CA 1
ATOM 665 C C . VAL A 1 86 ? -22.455 -2.841 24.988 1.00 81.19 86 VAL A C 1
ATOM 667 O O . VAL A 1 86 ? -23.066 -3.887 25.201 1.00 81.19 86 VAL A O 1
ATOM 670 N N . TYR A 1 87 ? -22.990 -1.786 24.382 1.00 85.12 87 TYR A N 1
ATOM 671 C CA . TYR A 1 87 ? -24.337 -1.758 23.828 1.00 85.12 87 TYR A CA 1
ATOM 672 C C . TYR A 1 87 ? -24.262 -1.827 22.304 1.00 85.12 87 TYR A C 1
ATOM 674 O O . TYR A 1 87 ? -23.604 -1.001 21.672 1.00 85.12 87 TYR A O 1
ATOM 682 N N . LEU A 1 88 ? -24.941 -2.808 21.718 1.00 83.62 88 LEU A N 1
ATOM 683 C CA . LEU A 1 88 ? -25.032 -3.023 20.276 1.00 83.62 88 LEU A CA 1
ATOM 684 C C . LEU A 1 88 ? -26.484 -2.864 19.836 1.00 83.62 88 LEU A C 1
ATOM 686 O O . LEU A 1 88 ? -27.351 -3.625 20.259 1.00 83.62 88 LEU A O 1
ATOM 690 N N . ALA A 1 89 ? -26.753 -1.874 18.989 1.00 87.06 89 ALA A N 1
ATOM 691 C CA . ALA A 1 89 ? -28.069 -1.705 18.388 1.00 87.06 89 ALA A CA 1
ATOM 692 C C . ALA A 1 89 ? -28.265 -2.747 17.281 1.00 87.06 89 ALA A C 1
ATOM 694 O O . ALA A 1 89 ? -27.459 -2.823 16.352 1.00 87.06 89 ALA A O 1
ATOM 695 N N . VAL A 1 90 ? -29.342 -3.527 17.365 1.00 86.44 90 VAL A N 1
ATOM 696 C CA . VAL A 1 90 ? -29.665 -4.534 16.349 1.00 86.44 90 VAL A CA 1
ATOM 697 C C . VAL A 1 90 ? -30.544 -3.886 15.272 1.00 86.44 90 VAL A C 1
ATOM 699 O O . VAL A 1 90 ? -31.539 -3.218 15.598 1.00 86.44 90 VAL A O 1
ATOM 702 N N . PRO A 1 91 ? -30.227 -4.035 13.975 1.00 88.31 91 PRO A N 1
ATOM 703 C CA . PRO A 1 91 ? -31.095 -3.575 12.892 1.00 88.31 91 PRO A CA 1
ATOM 704 C C . PRO A 1 91 ? -32.504 -4.169 13.002 1.00 88.31 91 PRO A C 1
ATOM 706 O O . PRO A 1 91 ? -32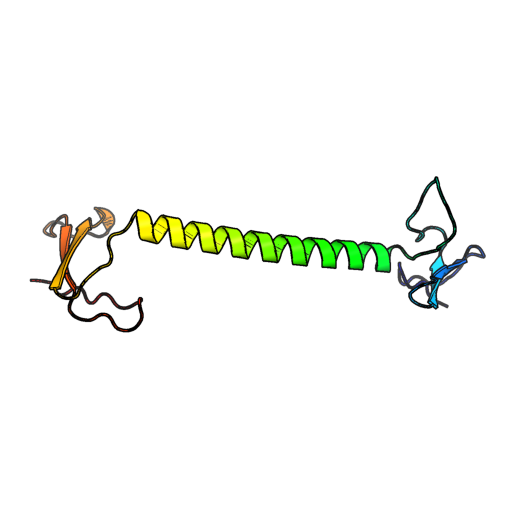.693 -5.238 13.568 1.00 88.31 91 PRO A O 1
ATOM 709 N N . LYS A 1 92 ? -33.534 -3.473 12.502 1.00 85.94 92 LYS A N 1
ATOM 710 C CA . LYS A 1 92 ? -34.914 -4.008 12.541 1.00 85.94 92 LYS A CA 1
ATOM 711 C C . LYS A 1 92 ? -35.064 -5.295 11.725 1.00 85.94 92 LYS A C 1
ATOM 713 O O . LYS A 1 92 ? -35.888 -6.119 12.083 1.00 85.94 92 LYS A O 1
ATOM 718 N N . VAL A 1 93 ? -34.288 -5.433 10.648 1.00 90.12 93 VAL A N 1
ATOM 719 C CA . VAL A 1 93 ? -34.339 -6.583 9.731 1.00 90.12 93 VAL A CA 1
ATOM 720 C C . VAL A 1 93 ? -33.838 -7.877 10.371 1.00 90.12 93 VAL A C 1
ATOM 722 O O . VAL A 1 93 ? -34.338 -8.941 10.036 1.00 90.12 93 VAL A O 1
ATOM 725 N N . ASP A 1 94 ? -32.913 -7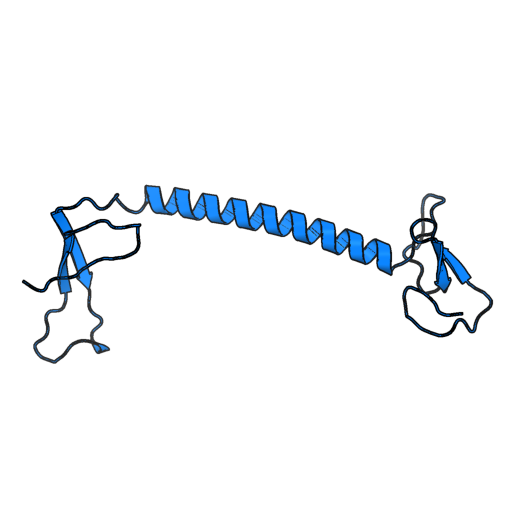.767 11.326 1.00 84.50 94 ASP A N 1
ATOM 726 C CA . ASP A 1 94 ? -32.319 -8.907 12.033 1.00 84.50 94 ASP A CA 1
ATOM 727 C C . ASP A 1 94 ? -33.052 -9.222 13.349 1.00 84.50 94 ASP A C 1
ATOM 729 O O . ASP A 1 94 ? -32.627 -10.097 14.099 1.00 84.50 94 ASP A O 1
ATOM 733 N N . ARG A 1 95 ? -34.129 -8.485 13.663 1.00 85.62 95 ARG A N 1
ATOM 734 C CA . ARG A 1 95 ? -34.914 -8.639 14.894 1.00 85.62 95 ARG A CA 1
ATOM 735 C C . ARG A 1 95 ? -36.204 -9.398 14.636 1.00 85.62 95 ARG A C 1
ATOM 737 O O . ARG A 1 95 ? -36.993 -9.010 13.775 1.00 85.62 95 ARG A O 1
ATOM 744 N N . GLY A 1 96 ? -36.468 -10.408 15.457 1.00 87.56 96 GLY A N 1
ATOM 745 C CA . GLY A 1 96 ? -37.792 -10.992 15.590 1.00 87.56 96 GLY A CA 1
ATOM 746 C C . GLY A 1 96 ? -38.794 -10.009 16.220 1.00 87.56 96 GLY A C 1
ATOM 747 O O . GLY A 1 96 ? -38.401 -9.011 16.830 1.00 87.56 96 GLY A O 1
ATOM 748 N N . PRO A 1 97 ? -40.109 -10.281 16.122 1.00 84.81 97 PRO A N 1
ATOM 749 C CA . PRO A 1 97 ? -41.160 -9.381 16.612 1.00 84.81 97 PRO A CA 1
ATOM 750 C C . PRO A 1 97 ? -41.070 -9.041 18.109 1.00 84.81 97 PRO A C 1
ATOM 752 O O . PRO A 1 97 ? -41.566 -7.997 18.528 1.00 84.81 97 PRO A O 1
ATOM 755 N N . LEU A 1 98 ? -40.449 -9.917 18.904 1.00 86.44 98 LEU A N 1
ATOM 756 C CA . LEU A 1 98 ? -40.308 -9.790 20.357 1.00 86.44 98 LEU A CA 1
ATOM 757 C C . LEU A 1 98 ? -38.859 -9.545 20.807 1.00 86.44 98 LEU A C 1
ATOM 759 O O . LEU A 1 98 ? -38.608 -9.450 22.008 1.00 86.44 98 LEU A O 1
ATOM 763 N N . ASP A 1 99 ? -37.914 -9.414 19.874 1.00 84.75 99 ASP A N 1
ATOM 764 C CA . ASP A 1 99 ? -36.511 -9.209 20.224 1.00 84.75 99 ASP A CA 1
ATOM 765 C C . ASP A 1 99 ? -36.249 -7.769 20.675 1.00 84.75 99 ASP A C 1
ATOM 767 O O . ASP A 1 99 ? -36.793 -6.787 20.148 1.00 84.75 99 ASP A O 1
ATOM 771 N N . SER A 1 100 ? -35.360 -7.626 21.657 1.00 83.50 100 SER A N 1
ATOM 772 C CA . SER A 1 100 ? -34.944 -6.324 22.160 1.00 83.50 100 SER A CA 1
ATOM 773 C C . SER A 1 100 ? -34.236 -5.508 21.072 1.00 83.50 100 SER A C 1
ATOM 775 O O . SER A 1 100 ? -33.569 -6.020 20.174 1.00 83.50 100 SER A O 1
ATOM 777 N N . LYS A 1 101 ? -34.359 -4.176 21.148 1.00 84.50 101 LYS A N 1
ATOM 778 C CA . LYS A 1 101 ? -33.708 -3.278 20.175 1.00 84.50 101 LYS A CA 1
ATOM 779 C C . LYS A 1 101 ? -32.180 -3.298 20.285 1.00 84.50 101 LYS A C 1
ATOM 781 O O . LYS A 1 101 ? -31.502 -2.994 19.306 1.00 84.50 101 LYS A O 1
ATOM 786 N N . ASN A 1 102 ? -31.669 -3.609 21.475 1.00 85.38 102 ASN A N 1
ATOM 787 C CA . ASN A 1 102 ? -30.261 -3.510 21.825 1.00 85.38 102 ASN A CA 1
ATOM 788 C C . ASN A 1 102 ? -29.807 -4.781 22.543 1.00 85.38 102 ASN A C 1
ATOM 790 O O . ASN A 1 102 ? -30.516 -5.294 23.410 1.00 85.38 102 ASN A O 1
ATOM 794 N N . LEU A 1 103 ? -28.593 -5.218 22.227 1.00 84.19 103 LEU A N 1
ATOM 795 C CA . LEU A 1 103 ? -27.874 -6.259 22.946 1.00 84.19 103 LEU A CA 1
ATOM 796 C C . LEU A 1 103 ? -26.875 -5.615 23.900 1.00 84.19 103 LEU A C 1
ATOM 798 O O . LEU A 1 103 ? -26.107 -4.733 23.507 1.00 84.19 103 LEU A O 1
ATOM 802 N N . THR A 1 104 ? -26.870 -6.090 25.140 1.00 84.00 104 THR A N 1
ATOM 803 C CA . THR A 1 104 ? -25.884 -5.703 26.148 1.00 84.00 104 THR A CA 1
ATOM 804 C C . THR A 1 104 ? -24.893 -6.846 26.303 1.00 84.00 104 THR A C 1
ATOM 806 O O . THR A 1 104 ? -25.276 -7.960 26.644 1.00 84.00 104 THR A O 1
ATOM 809 N N . GLY A 1 105 ? -23.616 -6.584 26.046 1.00 81.00 105 GLY A N 1
ATOM 810 C CA . GLY A 1 105 ? -22.537 -7.551 26.231 1.00 81.00 105 GLY A CA 1
ATOM 811 C C . GLY A 1 105 ? -21.586 -7.107 27.335 1.00 81.00 105 GLY A C 1
ATOM 812 O O . GLY A 1 105 ? -21.298 -5.919 27.460 1.00 81.00 105 GLY A O 1
ATOM 813 N N . LYS A 1 106 ? -21.061 -8.056 28.114 1.00 82.25 106 LYS A N 1
ATOM 814 C CA . LYS A 1 106 ? -19.969 -7.819 29.069 1.00 82.25 106 LYS A CA 1
ATOM 815 C C . LYS A 1 106 ? -18.662 -8.373 28.508 1.00 82.25 106 LYS A C 1
ATOM 817 O O . LYS A 1 106 ? -18.631 -9.509 28.043 1.00 82.25 106 LYS A O 1
ATOM 822 N N . MET A 1 107 ? -17.582 -7.600 28.576 1.00 78.62 107 MET A N 1
ATOM 823 C CA . MET A 1 107 ? -16.252 -8.063 28.174 1.00 78.62 107 MET A CA 1
ATOM 824 C C . MET A 1 107 ? -15.711 -9.067 29.193 1.00 78.62 107 MET A C 1
ATOM 826 O O . MET A 1 107 ? -15.493 -8.715 30.349 1.00 78.62 107 MET A O 1
ATOM 830 N N . LEU A 1 108 ? -15.515 -10.319 28.773 1.00 76.00 108 LEU A N 1
ATOM 831 C CA . LEU A 1 108 ? -15.064 -11.412 29.648 1.00 76.00 108 LEU A CA 1
ATOM 832 C C . LEU A 1 108 ? -13.586 -11.776 29.458 1.00 76.00 108 LEU A C 1
ATOM 834 O O . LEU A 1 108 ? -12.947 -12.199 30.414 1.00 76.00 108 LEU A O 1
ATOM 838 N N . ASP A 1 109 ? -13.046 -11.622 28.249 1.00 70.38 109 ASP A N 1
ATOM 839 C CA . ASP A 1 109 ? -11.658 -11.964 27.921 1.00 70.38 109 ASP A CA 1
ATOM 840 C C . ASP A 1 109 ? -11.164 -11.075 26.765 1.00 70.38 109 ASP A C 1
ATOM 842 O O . ASP A 1 109 ? -11.936 -10.716 25.874 1.00 70.38 109 ASP A O 1
ATOM 846 N N . LEU A 1 110 ? -9.876 -10.729 26.774 1.00 67.12 110 LEU A N 1
ATOM 847 C CA . LEU A 1 110 ? -9.185 -9.921 25.764 1.00 67.12 110 LEU A CA 1
ATOM 848 C C . LEU A 1 110 ? -8.021 -10.739 25.189 1.00 67.12 110 LEU A C 1
ATOM 850 O O . LEU A 1 110 ? -6.848 -10.418 25.360 1.00 67.12 110 LEU A O 1
ATOM 854 N N . LYS A 1 111 ? -8.334 -11.823 24.472 1.00 57.56 111 LYS A N 1
ATOM 855 C CA . LYS A 1 111 ? -7.323 -12.588 23.726 1.00 57.56 111 LYS A CA 1
ATOM 856 C C . LYS A 1 111 ? -7.116 -11.977 22.346 1.00 57.56 111 LYS A C 1
ATOM 858 O O . LYS A 1 111 ? -7.991 -12.077 21.487 1.00 57.56 111 LYS A O 1
ATOM 863 N N . ASN A 1 112 ? -5.954 -11.347 22.150 1.00 47.38 112 ASN A N 1
ATOM 864 C CA . ASN A 1 112 ? -5.460 -10.809 20.877 1.00 47.38 112 ASN A CA 1
ATOM 865 C C . ASN A 1 112 ? -6.540 -10.108 20.037 1.00 47.38 112 ASN A C 1
ATOM 867 O O . ASN A 1 112 ? -6.940 -10.616 18.994 1.00 47.38 112 ASN A O 1
ATOM 871 N N . ALA A 1 113 ? -7.010 -8.945 20.501 1.00 45.53 113 ALA A N 1
ATOM 872 C CA . ALA A 1 113 ? -7.722 -7.912 19.730 1.00 45.53 113 ALA A CA 1
ATOM 873 C C . ALA A 1 113 ? -8.917 -8.328 18.826 1.00 45.53 113 ALA A C 1
ATOM 875 O O . ALA A 1 113 ? -9.385 -7.497 18.051 1.00 45.53 113 ALA A O 1
ATOM 876 N N . LYS A 1 114 ? -9.423 -9.572 18.869 1.00 38.31 114 LYS A N 1
ATOM 877 C CA . LYS A 1 114 ? -10.369 -10.081 17.850 1.00 38.31 114 LYS A CA 1
ATOM 878 C C . LYS A 1 114 ? -11.499 -10.980 18.351 1.00 38.31 114 LYS A C 1
ATOM 880 O O . LYS A 1 114 ? -12.270 -11.463 17.526 1.00 38.31 114 LYS A O 1
ATOM 885 N N . LYS A 1 115 ? -11.650 -11.222 19.655 1.00 39.53 115 LYS A N 1
ATOM 886 C CA . LYS A 1 115 ? -12.769 -12.036 20.161 1.00 39.53 115 LYS A CA 1
ATOM 887 C C . LYS A 1 115 ? -13.560 -11.294 21.228 1.00 39.53 115 LYS A C 1
ATOM 889 O O . LYS A 1 115 ? -13.139 -11.211 22.372 1.00 39.53 115 LYS A O 1
ATOM 894 N N . ILE A 1 116 ? -14.720 -10.783 20.822 1.00 52.00 116 ILE A N 1
ATOM 895 C CA . ILE A 1 116 ? -15.783 -10.328 21.717 1.00 52.00 116 ILE A CA 1
ATOM 896 C C . ILE A 1 116 ? -16.719 -11.520 21.910 1.00 52.00 116 ILE A C 1
ATOM 898 O O . ILE A 1 116 ? -17.306 -12.000 20.943 1.00 52.00 116 ILE A O 1
ATOM 902 N N . GLN A 1 117 ? -16.849 -12.017 23.138 1.00 46.16 117 GLN A N 1
ATOM 903 C CA . GLN A 1 117 ? -17.855 -13.024 23.466 1.00 46.16 117 GLN A CA 1
ATOM 904 C C . GLN A 1 117 ? -19.069 -12.313 24.069 1.00 46.16 117 GLN A C 1
ATOM 906 O O . GLN A 1 117 ? -19.037 -11.895 25.224 1.00 46.16 117 GLN A O 1
ATOM 911 N N . ILE A 1 118 ? -20.127 -12.141 23.275 1.00 53.78 118 ILE A N 1
ATOM 912 C CA . ILE A 1 118 ? -21.400 -11.585 23.746 1.00 53.78 118 ILE A CA 1
ATOM 913 C C . ILE A 1 118 ? -22.144 -12.716 24.459 1.00 53.78 118 ILE A C 1
ATOM 915 O O . ILE A 1 118 ? -22.556 -13.684 23.821 1.00 53.78 118 ILE A O 1
ATOM 919 N N . ARG A 1 119 ? -22.278 -12.630 25.786 1.00 46.25 119 ARG A N 1
ATOM 920 C CA . ARG A 1 119 ? -23.230 -13.461 26.532 1.00 46.25 119 ARG A CA 1
ATOM 921 C C . ARG A 1 119 ? -24.514 -12.668 26.723 1.00 46.25 119 ARG A C 1
ATOM 923 O O . ARG A 1 119 ? -24.461 -11.557 27.242 1.00 46.25 119 ARG A O 1
ATOM 930 N N . TYR A 1 120 ? -25.624 -13.257 26.296 1.00 48.69 120 TYR A N 1
ATOM 931 C CA . TYR A 1 120 ? -26.965 -12.804 26.637 1.00 48.69 120 TYR A CA 1
ATOM 932 C C . TYR A 1 120 ? -27.147 -12.979 28.151 1.00 48.69 120 TYR A C 1
ATOM 934 O O . TYR A 1 120 ? -26.825 -14.047 28.679 1.00 48.69 120 TYR A O 1
ATOM 942 N N . ILE A 1 121 ? -27.563 -11.913 28.835 1.00 49.03 121 ILE A N 1
ATOM 943 C CA . ILE A 1 121 ? -28.082 -11.970 30.209 1.00 49.03 121 ILE A CA 1
ATOM 944 C C . ILE A 1 121 ? -29.599 -12.019 30.094 1.00 49.03 121 ILE A C 1
ATOM 946 O O . ILE A 1 121 ? -30.119 -11.229 29.270 1.00 49.03 121 ILE A O 1
#

Sequence (121 aa):
MYCCACSDKITDTSTFTCEICNATVDLHCSSGSSSKPEVRVCSFYTTENKIKYERQKSYSGQKNSSKKMTETSNKKFRALEIGSYVYLAVPKVDRGPLDSKNLTGKMLDLKNAKKIQIRYI